Protein AF-A0A5E8HE79-F1 (afdb_monomer)

Secondary structure (DSSP, 8-state):
-EE-SS-EE-SSTTHHHHHHHHHHHTTPPP--GGG-HHHHHHHHHHHHHHHHHHHHHHS--HHHHHHHHHHHHHHHHHHHHHHHHHHHHHHH---TT-S---TT---PPPSSEEEEETTEEEEE---HHHHHHHHHHHHHHHHHHHHHHHHHHTT-

Solvent-accessible surface area (backbone atoms only — not comparable to full-atom values): 8810 Å² total; per-residue (Å²): 102,43,81,54,62,61,40,65,44,34,76,48,98,54,45,48,58,54,49,35,56,48,21,54,38,55,14,28,66,70,86,47,45,89,78,39,68,62,29,7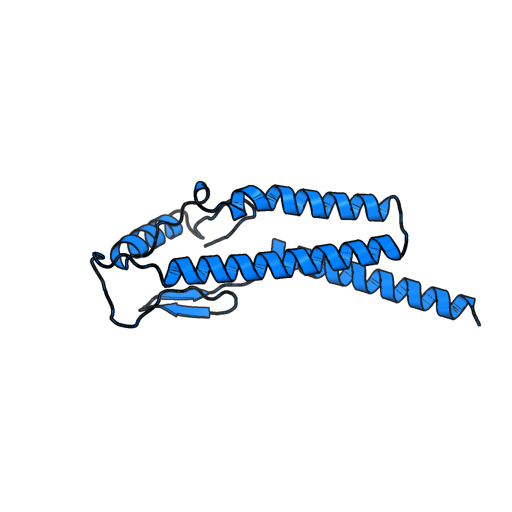2,45,38,56,57,54,50,50,51,53,53,50,52,51,53,52,28,68,79,49,81,42,74,68,39,48,51,48,50,48,54,48,55,51,51,53,49,53,50,51,53,50,49,49,46,52,50,33,46,50,49,18,64,58,51,47,89,85,28,85,45,80,61,90,97,68,65,63,50,65,41,84,66,46,72,42,75,50,96,94,42,77,43,72,28,76,81,52,70,70,52,51,51,54,54,49,52,50,53,52,45,53,47,52,55,51,52,54,58,50,53,60,58,60,78,74,109

Organism: NCBI:txid1249483

Sequence (156 aa):
MHIWINQITGATPYDLKNINLLNHYIGMKEIISESIPELLLMPYVLAYLIFGALVTELYPKVGMAILGIINLVIVGIVGLFDFWRWEYNYGHNLNPDAPIIIEGMAYQPPLLGCKVMLNITACSYPSYGGMILGLSLVVLIYILWDENRRKKSDVV

Structure (mmCIF, N/CA/C/O backbone):
data_AF-A0A5E8HE79-F1
#
_entry.id   AF-A0A5E8HE79-F1
#
loop_
_atom_site.group_PDB
_atom_site.id
_atom_site.type_symbol
_atom_site.label_atom_id
_atom_site.label_alt_id
_atom_site.label_comp_id
_atom_site.label_asym_id
_atom_site.label_entity_id
_atom_site.label_seq_id
_atom_site.pdbx_PDB_ins_code
_atom_site.Cartn_x
_atom_site.Cartn_y
_atom_site.Cartn_z
_atom_site.occupancy
_atom_site.B_iso_or_equiv
_atom_site.auth_seq_id
_atom_site.auth_comp_id
_atom_site.auth_asym_id
_atom_site.auth_atom_id
_atom_site.pdbx_PDB_model_num
ATOM 1 N N . MET A 1 1 ? 9.429 7.473 -7.825 1.00 90.00 1 MET A N 1
ATOM 2 C CA . MET A 1 1 ? 8.053 7.129 -8.241 1.00 90.00 1 MET A CA 1
ATOM 3 C C . MET A 1 1 ? 7.134 7.320 -7.050 1.00 90.00 1 MET A C 1
ATOM 5 O O . MET A 1 1 ? 7.549 7.030 -5.933 1.00 90.00 1 MET A O 1
ATOM 9 N N . HIS A 1 2 ? 5.927 7.819 -7.285 1.00 92.94 2 HIS A N 1
ATOM 10 C CA . HIS A 1 2 ? 4.892 8.002 -6.276 1.00 92.94 2 HIS A CA 1
ATOM 11 C C . HIS A 1 2 ? 3.654 7.210 -6.683 1.00 92.94 2 HIS A C 1
ATOM 13 O O . HIS A 1 2 ? 3.201 7.313 -7.822 1.00 92.94 2 HIS A O 1
ATOM 19 N N . ILE A 1 3 ? 3.127 6.427 -5.746 1.00 93.38 3 ILE A N 1
ATOM 20 C CA . ILE A 1 3 ? 1.853 5.725 -5.887 1.00 93.38 3 ILE A CA 1
ATOM 21 C C . ILE A 1 3 ? 0.831 6.533 -5.095 1.00 93.38 3 ILE A C 1
ATOM 23 O O . ILE A 1 3 ? 0.916 6.644 -3.870 1.00 93.38 3 ILE A O 1
ATOM 27 N N . TRP A 1 4 ? -0.084 7.160 -5.818 1.00 94.06 4 TRP A N 1
ATOM 28 C CA . TRP A 1 4 ? -1.215 7.890 -5.269 1.00 94.06 4 TRP A CA 1
ATOM 29 C C . TRP A 1 4 ? -2.406 6.948 -5.152 1.00 94.06 4 TRP A C 1
ATOM 31 O O . TRP A 1 4 ? -2.395 5.834 -5.665 1.00 94.06 4 TRP A O 1
ATOM 41 N N . ILE A 1 5 ? -3.470 7.420 -4.513 1.00 93.69 5 ILE A N 1
ATOM 42 C CA . ILE A 1 5 ? -4.679 6.617 -4.336 1.00 93.69 5 ILE A CA 1
ATOM 43 C C . ILE A 1 5 ? -5.337 6.195 -5.660 1.00 93.69 5 ILE A C 1
ATOM 45 O O . ILE A 1 5 ? -5.997 5.168 -5.697 1.00 93.69 5 ILE A O 1
ATOM 49 N N . ASN A 1 6 ? -5.161 6.972 -6.729 1.00 94.69 6 ASN A N 1
ATOM 50 C CA . ASN A 1 6 ? -5.831 6.779 -8.015 1.00 94.69 6 ASN A CA 1
ATOM 51 C C . ASN A 1 6 ? -4.889 6.760 -9.227 1.00 94.69 6 ASN A C 1
ATOM 53 O O . ASN A 1 6 ? -5.360 6.655 -10.354 1.00 94.69 6 ASN A O 1
ATOM 57 N N . GLN A 1 7 ? -3.582 6.926 -9.022 1.00 94.56 7 GLN A N 1
ATOM 58 C CA . GLN A 1 7 ? -2.621 7.045 -10.118 1.00 94.56 7 GLN A CA 1
ATOM 59 C C . GLN A 1 7 ? -1.191 6.754 -9.664 1.00 94.56 7 GLN A C 1
ATOM 61 O O . GLN A 1 7 ? -0.868 6.834 -8.480 1.00 94.56 7 GLN A O 1
ATOM 66 N N . ILE A 1 8 ? -0.303 6.502 -10.620 1.00 94.94 8 ILE A N 1
ATOM 67 C CA . ILE A 1 8 ? 1.141 6.383 -10.406 1.00 94.94 8 ILE A CA 1
ATOM 68 C C . ILE A 1 8 ? 1.845 7.485 -11.192 1.00 94.94 8 ILE A C 1
ATOM 70 O O . ILE A 1 8 ? 1.541 7.725 -12.358 1.00 94.94 8 ILE A O 1
ATOM 74 N N . THR A 1 9 ? 2.812 8.153 -10.563 1.00 94.75 9 THR A N 1
ATOM 75 C CA . THR A 1 9 ? 3.627 9.188 -11.211 1.00 94.75 9 THR A CA 1
ATOM 76 C C . THR A 1 9 ? 5.118 8.968 -10.976 1.00 94.75 9 THR A C 1
ATOM 78 O O . THR A 1 9 ? 5.545 8.345 -10.000 1.00 94.75 9 THR A O 1
ATOM 81 N N . GLY A 1 10 ? 5.951 9.532 -11.851 1.00 92.75 10 GLY A N 1
ATOM 82 C CA . GLY A 1 10 ? 7.387 9.664 -11.597 1.00 92.75 10 GLY A CA 1
ATOM 83 C C . GLY A 1 10 ? 7.678 10.569 -10.391 1.00 92.75 10 GLY A C 1
ATOM 84 O O . GLY A 1 10 ? 6.794 11.306 -9.952 1.00 92.75 10 GLY A O 1
ATOM 85 N N . ALA A 1 11 ? 8.896 10.504 -9.835 1.00 89.38 11 ALA A N 1
ATO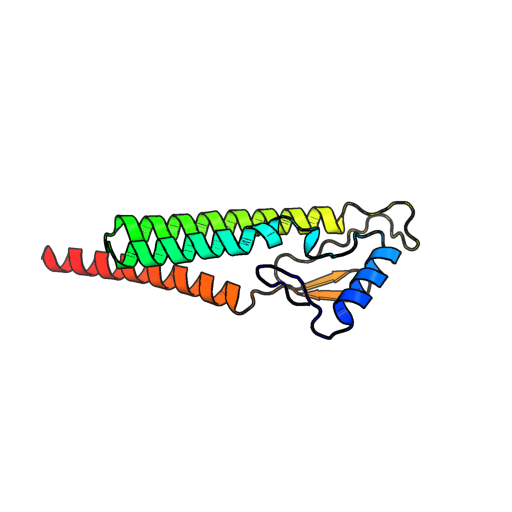M 86 C CA . ALA A 1 11 ? 9.345 11.558 -8.914 1.00 89.38 11 ALA A CA 1
ATOM 87 C C . ALA A 1 11 ? 9.732 12.815 -9.713 1.00 89.38 11 ALA A C 1
ATOM 89 O O . ALA A 1 11 ? 9.444 13.934 -9.301 1.00 89.38 11 ALA A O 1
ATOM 90 N N . THR A 1 12 ? 10.307 12.620 -10.900 1.00 92.56 12 THR A N 1
ATOM 91 C CA . THR A 1 12 ? 10.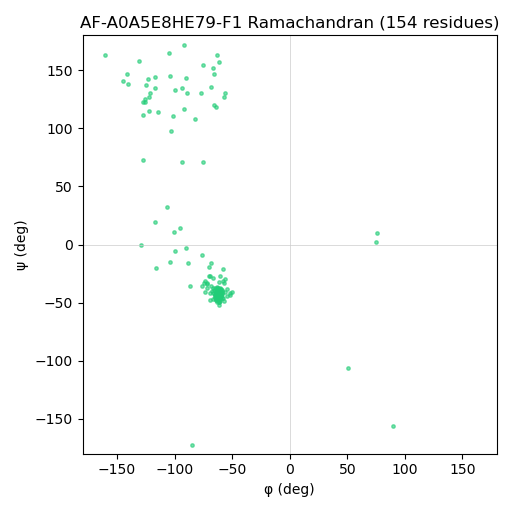443 13.631 -11.952 1.00 92.56 12 THR A CA 1
ATOM 92 C C . THR A 1 12 ? 9.446 13.373 -13.096 1.00 92.56 12 THR A C 1
ATOM 94 O O . THR A 1 12 ? 8.920 12.258 -13.209 1.00 92.56 12 THR A O 1
ATOM 97 N N . PRO A 1 13 ? 9.211 14.352 -13.996 1.00 90.06 13 PRO A N 1
ATOM 98 C CA . PRO A 1 13 ? 8.318 14.184 -15.149 1.00 90.06 13 PRO A CA 1
ATOM 99 C C . PRO A 1 13 ? 8.699 13.039 -16.098 1.00 90.06 13 PRO A C 1
ATOM 101 O O . PRO A 1 13 ? 7.854 12.560 -16.849 1.00 90.06 13 PRO A O 1
ATOM 104 N N . TYR A 1 14 ? 9.960 12.595 -16.078 1.00 92.75 14 TYR A N 1
ATOM 105 C CA . TYR A 1 14 ? 10.476 11.593 -17.011 1.00 92.75 14 TYR A CA 1
ATOM 106 C C . TYR A 1 14 ? 10.641 10.203 -16.391 1.00 92.75 14 TYR A C 1
ATOM 108 O O . TYR A 1 14 ? 10.765 9.234 -17.136 1.00 92.75 14 TYR A O 1
ATOM 116 N N . ASP A 1 15 ? 10.612 10.065 -15.061 1.00 92.62 15 ASP A N 1
ATOM 117 C CA . ASP A 1 15 ? 10.948 8.792 -14.407 1.00 92.62 15 ASP A CA 1
ATOM 118 C C . ASP A 1 15 ? 10.015 7.657 -14.820 1.00 92.62 15 ASP A C 1
ATOM 120 O O . ASP A 1 15 ? 10.488 6.579 -15.154 1.00 92.62 15 ASP A O 1
ATOM 124 N N . LEU A 1 16 ? 8.696 7.889 -14.817 1.00 93.75 16 LEU A N 1
ATOM 125 C CA . LEU A 1 16 ? 7.730 6.843 -15.165 1.00 93.75 16 LEU A CA 1
ATOM 126 C C . LEU A 1 16 ? 7.913 6.393 -16.619 1.00 93.75 16 LEU A C 1
ATOM 128 O O . LEU A 1 16 ? 7.911 5.201 -16.902 1.00 93.75 16 LEU A O 1
ATOM 132 N N . LYS A 1 17 ? 8.171 7.344 -17.524 1.00 94.56 17 LYS A N 1
ATOM 133 C CA . LYS A 1 17 ? 8.479 7.054 -18.926 1.00 94.56 17 LYS A CA 1
ATOM 134 C C . LYS A 1 17 ? 9.771 6.245 -19.063 1.00 94.56 17 LYS A C 1
ATOM 136 O O . LYS A 1 17 ? 9.808 5.292 -19.832 1.00 94.56 17 LYS A O 1
ATOM 141 N N . ASN A 1 18 ? 10.817 6.603 -18.321 1.00 94.00 18 ASN A N 1
ATOM 142 C CA . ASN A 1 18 ? 12.096 5.893 -18.343 1.00 94.00 18 ASN A CA 1
ATOM 143 C C . ASN A 1 18 ? 11.972 4.477 -17.760 1.00 94.00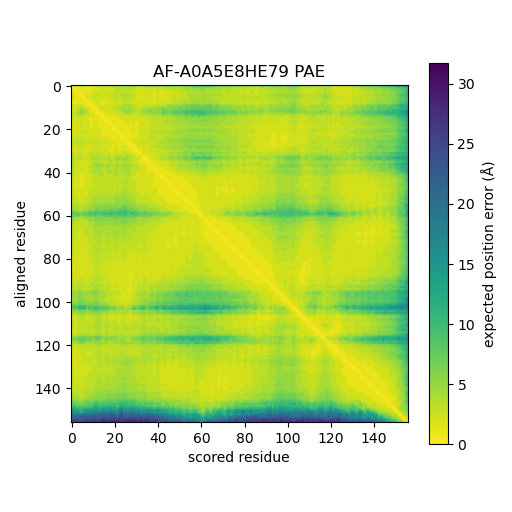 18 ASN A C 1
ATOM 145 O O . ASN A 1 18 ? 12.572 3.546 -18.291 1.00 94.00 18 ASN A O 1
ATOM 149 N N . ILE A 1 19 ? 11.166 4.301 -16.708 1.00 93.31 19 ILE A N 1
ATOM 150 C CA . ILE A 1 19 ? 10.846 2.987 -16.137 1.00 93.31 19 ILE A CA 1
ATOM 151 C C . ILE A 1 19 ? 10.073 2.147 -17.156 1.00 93.31 19 ILE A C 1
ATOM 153 O O . ILE A 1 19 ? 10.467 1.019 -17.416 1.00 93.31 19 ILE A O 1
ATOM 157 N N . ASN A 1 20 ? 9.041 2.694 -17.801 1.00 95.12 20 ASN A N 1
ATOM 158 C CA . ASN A 1 20 ? 8.285 1.978 -18.834 1.00 95.12 20 ASN A CA 1
ATOM 159 C C . ASN A 1 20 ? 9.151 1.612 -20.049 1.00 95.12 20 ASN A C 1
ATOM 161 O O . ASN A 1 20 ? 9.033 0.510 -20.584 1.00 95.12 20 ASN A O 1
ATOM 165 N N . LEU A 1 21 ? 10.072 2.495 -20.445 1.00 94.88 21 LEU A N 1
ATOM 166 C CA . LEU A 1 21 ? 11.059 2.195 -21.480 1.00 94.88 21 LEU A CA 1
ATOM 167 C C . LEU A 1 21 ? 11.952 1.021 -21.063 1.00 94.88 21 LEU A C 1
ATOM 169 O O . LEU A 1 21 ? 12.185 0.117 -21.859 1.00 94.88 21 LEU A O 1
ATOM 173 N N . LEU A 1 22 ? 12.423 1.008 -19.817 1.00 92.81 22 LEU A N 1
ATOM 174 C CA . LEU A 1 22 ? 13.191 -0.114 -19.293 1.00 92.81 22 LEU A CA 1
ATOM 175 C C . LEU A 1 22 ? 12.364 -1.403 -19.269 1.00 92.81 22 LEU A C 1
ATOM 177 O O . LEU A 1 22 ? 12.861 -2.431 -19.720 1.00 92.81 22 LEU A O 1
ATOM 181 N N . ASN A 1 23 ? 11.121 -1.350 -18.783 1.00 94.44 23 ASN A N 1
ATOM 182 C CA . ASN A 1 23 ? 10.221 -2.501 -18.699 1.00 94.44 23 ASN A CA 1
ATOM 183 C C . ASN A 1 23 ? 10.101 -3.214 -20.042 1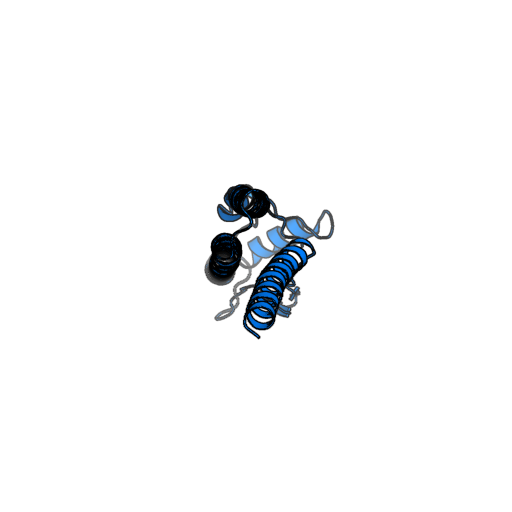.00 94.44 23 ASN A C 1
ATOM 185 O O . ASN A 1 23 ? 10.206 -4.436 -20.091 1.00 94.44 23 ASN A O 1
ATOM 189 N N . HIS A 1 24 ? 9.962 -2.443 -21.122 1.00 94.50 24 HIS A N 1
ATOM 190 C CA . HIS A 1 24 ? 9.919 -2.971 -22.478 1.00 94.50 24 HIS A CA 1
ATOM 191 C C . HIS A 1 24 ? 11.160 -3.815 -22.824 1.00 94.50 24 HIS A C 1
ATOM 193 O O . HIS A 1 24 ? 11.023 -4.883 -23.416 1.00 94.50 24 HIS A O 1
ATOM 199 N N . TYR A 1 25 ? 12.359 -3.388 -22.413 1.00 94.12 25 TYR A N 1
ATOM 200 C CA . TYR A 1 25 ? 13.597 -4.128 -22.682 1.00 94.12 25 TYR A CA 1
ATOM 201 C C . TYR A 1 25 ? 13.740 -5.409 -21.858 1.00 94.12 25 TYR A C 1
ATOM 203 O O . TYR A 1 25 ? 14.302 -6.375 -22.365 1.00 94.12 25 TYR A O 1
ATOM 211 N N . ILE A 1 26 ? 13.243 -5.430 -20.618 1.00 94.06 26 ILE A N 1
ATOM 212 C CA . ILE A 1 26 ? 13.355 -6.584 -19.702 1.00 94.06 26 ILE A CA 1
ATOM 213 C C . ILE A 1 26 ? 12.076 -7.432 -19.627 1.00 94.06 26 ILE A C 1
ATOM 215 O O . ILE A 1 26 ? 11.935 -8.284 -18.752 1.00 94.06 26 ILE A O 1
ATOM 219 N N . GLY A 1 27 ? 11.120 -7.178 -20.522 1.00 93.75 27 GLY A N 1
ATOM 220 C CA . GLY A 1 27 ? 9.893 -7.959 -20.658 1.00 93.75 27 GLY A CA 1
ATOM 221 C C . GLY A 1 27 ? 8.831 -7.708 -19.591 1.00 93.75 27 GLY A C 1
ATOM 222 O O . GLY A 1 27 ? 7.849 -8.445 -19.552 1.00 93.75 27 GLY A O 1
ATOM 223 N N . MET A 1 28 ? 8.983 -6.691 -18.741 1.00 94.56 28 MET A N 1
ATOM 224 C CA . MET A 1 28 ? 7.934 -6.298 -17.797 1.00 94.56 28 MET A CA 1
ATOM 225 C C . MET A 1 28 ? 6.802 -5.554 -18.510 1.00 94.56 28 MET A C 1
ATOM 227 O O . MET A 1 28 ? 6.992 -4.912 -19.545 1.00 94.56 28 MET A O 1
ATOM 231 N N . LYS A 1 29 ? 5.605 -5.605 -17.920 1.00 93.12 29 LYS A N 1
ATOM 232 C CA . LYS A 1 29 ? 4.455 -4.840 -18.415 1.00 93.12 29 LYS A CA 1
ATOM 233 C C . LYS A 1 29 ? 4.684 -3.340 -18.248 1.00 93.12 29 LYS A C 1
ATOM 235 O O . LYS A 1 29 ? 5.383 -2.890 -17.343 1.00 93.12 29 LYS A O 1
ATOM 240 N N . GLU A 1 30 ? 4.056 -2.555 -19.113 1.00 94.56 30 GLU A N 1
ATOM 241 C CA . GLU A 1 30 ? 4.030 -1.108 -18.941 1.00 94.56 30 GLU A CA 1
ATOM 242 C C . GLU A 1 30 ? 3.190 -0.730 -17.710 1.00 94.56 30 GLU A C 1
ATOM 244 O O . GLU A 1 30 ? 2.101 -1.272 -17.504 1.00 94.56 30 GLU A O 1
ATOM 249 N N . ILE A 1 31 ? 3.689 0.198 -16.889 1.00 93.56 31 ILE A N 1
ATOM 250 C CA . ILE A 1 31 ? 2.930 0.766 -15.775 1.00 93.56 31 ILE A CA 1
ATOM 251 C C . ILE A 1 31 ? 2.036 1.870 -16.337 1.00 93.56 31 ILE A C 1
ATOM 253 O O . ILE A 1 31 ? 2.510 2.947 -16.706 1.00 93.56 31 ILE A O 1
ATOM 257 N N . ILE A 1 32 ? 0.737 1.588 -16.379 1.00 92.94 32 ILE A N 1
ATOM 258 C CA . ILE A 1 32 ? -0.318 2.500 -16.826 1.00 92.94 32 ILE A CA 1
ATOM 259 C C . ILE A 1 32 ? -1.356 2.540 -15.704 1.00 92.94 32 ILE A C 1
ATOM 261 O O . ILE A 1 32 ? -1.861 1.496 -15.305 1.00 92.94 32 ILE A O 1
ATOM 265 N N . SER A 1 33 ? -1.656 3.720 -15.163 1.00 91.62 33 SER A N 1
ATOM 266 C CA . SER A 1 33 ? -2.517 3.840 -13.973 1.00 91.62 33 SER A CA 1
ATOM 267 C C . SER A 1 33 ? -3.912 3.260 -14.215 1.00 91.62 33 SER A C 1
ATOM 269 O O . SER A 1 33 ? -4.475 2.592 -13.354 1.00 91.62 33 SER A O 1
ATOM 271 N N . GLU A 1 34 ? -4.442 3.467 -15.418 1.00 89.44 34 GLU A N 1
ATOM 272 C CA . GLU A 1 34 ? -5.772 3.038 -15.845 1.00 89.44 34 GLU A CA 1
ATOM 273 C C . GLU A 1 34 ? -5.883 1.515 -16.008 1.00 89.44 34 GLU A C 1
ATOM 275 O O . GLU A 1 34 ? -6.990 0.979 -16.022 1.00 89.44 34 GLU A O 1
ATOM 280 N N . SER A 1 35 ? -4.753 0.809 -16.138 1.00 88.12 35 SER A N 1
ATOM 281 C CA . SER A 1 35 ? -4.725 -0.650 -16.284 1.00 88.12 35 SER A CA 1
ATOM 282 C C . SER A 1 35 ? -4.630 -1.392 -14.950 1.00 88.12 35 SER A C 1
ATOM 284 O O . SER A 1 35 ? -4.672 -2.622 -14.952 1.00 88.12 35 SER A O 1
ATOM 286 N N . ILE A 1 36 ? -4.520 -0.666 -13.830 1.00 92.19 36 ILE A N 1
ATOM 287 C CA . ILE A 1 36 ? -4.429 -1.205 -12.469 1.00 92.19 36 ILE A CA 1
ATOM 288 C C . ILE A 1 36 ? -5.801 -1.019 -11.800 1.00 92.19 36 ILE A C 1
ATOM 290 O O . ILE A 1 36 ? -6.106 0.082 -11.327 1.00 92.19 36 ILE A O 1
ATOM 294 N N . PRO A 1 37 ? -6.662 -2.057 -11.770 1.00 90.00 37 PRO A N 1
ATOM 295 C CA . PRO A 1 37 ? -8.028 -1.944 -11.259 1.00 90.00 37 PRO A CA 1
ATOM 296 C C . PRO A 1 37 ? -8.088 -1.431 -9.821 1.00 90.00 37 PRO A C 1
ATOM 298 O O . PRO A 1 37 ? -9.039 -0.753 -9.429 1.00 90.00 37 PRO A O 1
ATOM 301 N N . GLU A 1 38 ? -7.062 -1.723 -9.032 1.00 90.00 38 GLU A N 1
ATOM 302 C CA . GLU A 1 38 ? -7.010 -1.363 -7.625 1.00 90.00 38 GLU A CA 1
ATOM 303 C C . GLU A 1 38 ? -6.893 0.148 -7.432 1.00 90.00 38 GLU A C 1
ATOM 305 O O . GLU A 1 38 ? -7.565 0.694 -6.561 1.00 90.00 38 GLU A O 1
ATOM 310 N N . LEU A 1 39 ? -6.178 0.861 -8.308 1.00 92.19 39 LEU A N 1
ATOM 311 C CA . LEU A 1 39 ? -6.137 2.329 -8.284 1.00 92.19 39 LEU A CA 1
ATOM 312 C C . LEU A 1 39 ? -7.495 2.956 -8.625 1.00 92.19 39 LEU A C 1
ATOM 314 O O . LEU A 1 39 ? -7.824 4.029 -8.126 1.00 92.19 39 LEU A O 1
ATOM 318 N N . LEU A 1 40 ? -8.319 2.284 -9.430 1.00 91.88 40 LEU A N 1
ATOM 319 C CA . LEU A 1 40 ? -9.674 2.753 -9.731 1.00 91.88 40 LEU A CA 1
ATOM 320 C C . LEU A 1 40 ? -10.621 2.557 -8.537 1.00 91.88 40 LEU A C 1
ATOM 322 O O . LEU A 1 40 ? -11.542 3.351 -8.342 1.00 91.88 40 LEU A O 1
ATOM 326 N N . LEU A 1 41 ? -10.395 1.518 -7.727 1.00 93.25 41 LEU A N 1
ATOM 327 C CA . LEU A 1 41 ? -11.238 1.162 -6.584 1.00 93.25 41 LEU A CA 1
ATOM 328 C C . LEU A 1 41 ? -10.845 1.894 -5.288 1.00 93.25 41 LEU A C 1
ATOM 330 O O . LEU A 1 41 ? -11.712 2.254 -4.487 1.00 93.25 41 LEU A O 1
ATOM 334 N N . MET A 1 42 ? -9.552 2.131 -5.075 1.00 93.75 42 MET A N 1
ATOM 335 C CA . MET A 1 42 ? -8.990 2.676 -3.834 1.00 93.75 42 MET A CA 1
ATOM 336 C C . MET A 1 42 ? -9.613 4.008 -3.365 1.00 93.75 42 MET A C 1
ATOM 338 O O . MET A 1 42 ? -9.849 4.138 -2.160 1.00 93.75 42 MET A O 1
ATOM 342 N N . PRO A 1 43 ? -9.974 4.973 -4.238 1.00 95.81 43 PRO A N 1
ATOM 343 C CA . PRO A 1 43 ? -10.682 6.185 -3.817 1.00 95.81 43 PRO A CA 1
ATOM 344 C C . PRO A 1 43 ? -12.016 5.897 -3.123 1.00 95.81 43 PRO A C 1
ATOM 346 O O . PRO A 1 43 ? -12.345 6.538 -2.124 1.00 95.81 43 PRO A O 1
ATOM 349 N N . TYR A 1 44 ? -12.762 4.902 -3.606 1.00 96.94 44 TYR A N 1
ATOM 350 C CA . TYR A 1 44 ? -14.036 4.493 -3.014 1.00 96.94 44 TYR A CA 1
ATOM 351 C C . TYR A 1 44 ? -13.834 3.774 -1.679 1.00 96.94 44 TYR A C 1
ATOM 353 O O . TYR A 1 44 ? -14.600 3.993 -0.742 1.00 96.94 44 TYR A O 1
ATOM 361 N N . VAL A 1 45 ? -12.777 2.966 -1.561 1.00 96.31 45 VAL A N 1
ATOM 362 C CA . VAL A 1 45 ? -12.402 2.310 -0.298 1.00 96.31 45 VAL A CA 1
ATOM 363 C C . VAL A 1 45 ? -12.029 3.348 0.760 1.00 96.31 45 VAL A C 1
ATOM 365 O O . VAL A 1 45 ? -12.505 3.269 1.893 1.00 96.31 45 VAL A O 1
ATOM 368 N N . LEU A 1 46 ? -11.236 4.364 0.404 1.00 96.38 46 LEU A N 1
ATOM 369 C CA . LEU A 1 46 ? -10.919 5.446 1.336 1.00 96.38 46 LEU A CA 1
ATOM 370 C C . LEU A 1 46 ? -12.169 6.253 1.707 1.00 96.38 46 LEU A C 1
ATOM 372 O O . LEU A 1 46 ? -12.359 6.557 2.883 1.00 96.38 46 LEU A O 1
ATOM 376 N N . ALA A 1 47 ? -13.041 6.564 0.744 1.00 97.56 47 ALA A N 1
ATOM 377 C CA . ALA A 1 47 ? -14.304 7.246 1.022 1.00 97.56 47 ALA A CA 1
ATOM 378 C C . ALA A 1 47 ? -15.187 6.444 1.995 1.00 97.56 47 ALA A C 1
ATOM 380 O O . ALA A 1 47 ? -15.757 7.023 2.919 1.00 97.56 47 ALA A O 1
ATOM 381 N N . TYR A 1 48 ? -15.242 5.117 1.845 1.00 97.75 48 TYR A N 1
ATOM 382 C CA . TYR A 1 48 ? -15.921 4.217 2.780 1.00 97.75 48 TYR A CA 1
ATOM 383 C C . TYR A 1 48 ? -15.324 4.286 4.194 1.00 97.75 48 TYR A C 1
ATOM 385 O O . TYR A 1 48 ? -16.072 4.403 5.166 1.00 97.75 48 TYR A O 1
ATOM 393 N N . LEU A 1 49 ? -13.993 4.273 4.324 1.00 97.00 49 LEU A N 1
ATOM 394 C CA . LEU A 1 49 ? -13.322 4.393 5.624 1.00 97.00 49 LEU A CA 1
ATOM 395 C C . LEU A 1 49 ? -13.587 5.751 6.290 1.00 97.00 49 LEU A C 1
ATOM 397 O O . LEU A 1 49 ? -13.891 5.800 7.482 1.00 97.00 49 LEU A O 1
ATOM 401 N N . ILE A 1 50 ? -13.525 6.844 5.522 1.00 97.06 50 ILE A N 1
ATOM 402 C CA . ILE A 1 50 ? -13.840 8.197 6.009 1.00 97.06 50 ILE A CA 1
ATOM 403 C C . ILE A 1 50 ? -15.298 8.265 6.467 1.00 97.06 50 ILE A C 1
ATOM 405 O O . ILE A 1 50 ? -15.582 8.758 7.557 1.00 97.06 50 ILE A O 1
ATOM 409 N N . PHE A 1 51 ? -16.226 7.732 5.672 1.00 97.69 51 PHE A N 1
ATOM 410 C CA . PHE A 1 51 ? -17.637 7.671 6.038 1.00 97.69 51 PHE A CA 1
ATOM 411 C C . PHE A 1 51 ? -17.851 6.875 7.334 1.00 97.69 51 PHE A C 1
ATOM 413 O O . PHE A 1 51 ? -18.552 7.340 8.232 1.00 97.69 51 PHE A O 1
ATOM 420 N N . GLY A 1 52 ? -17.197 5.720 7.480 1.00 96.06 52 GLY A N 1
ATOM 421 C CA . GLY A 1 52 ? -17.241 4.926 8.710 1.00 96.06 52 GLY A CA 1
ATOM 422 C C . GLY A 1 52 ? -16.708 5.677 9.936 1.00 96.06 52 GLY A C 1
ATOM 423 O O . GLY A 1 52 ? -17.285 5.569 11.022 1.00 96.06 52 GLY A O 1
ATOM 424 N N . ALA A 1 53 ? -15.657 6.484 9.767 1.00 94.81 53 ALA A N 1
ATOM 425 C CA . ALA A 1 53 ? -15.130 7.338 10.831 1.00 94.81 53 ALA A CA 1
ATOM 426 C C . ALA A 1 53 ? -16.143 8.419 11.253 1.00 94.81 53 ALA A C 1
ATOM 428 O O . ALA A 1 53 ? -16.415 8.558 12.445 1.00 94.81 53 ALA A O 1
ATOM 429 N N . LEU A 1 54 ? -16.777 9.105 10.295 1.00 96.50 54 LEU A N 1
ATOM 430 C CA . LEU A 1 54 ? -17.822 10.102 10.576 1.00 96.50 54 LEU A CA 1
ATOM 431 C C . LEU A 1 54 ? -19.036 9.483 11.286 1.00 96.50 54 LEU A C 1
ATOM 433 O O . LEU A 1 54 ? -19.562 10.042 12.246 1.00 96.50 54 LEU A O 1
ATOM 437 N N . VAL A 1 55 ? -19.469 8.294 10.859 1.00 95.81 55 VAL A N 1
ATOM 438 C CA . VAL A 1 55 ? -20.562 7.563 11.520 1.00 95.81 55 VAL A CA 1
ATOM 439 C C . VAL A 1 55 ? -20.185 7.178 12.955 1.00 95.81 55 VAL A C 1
ATOM 441 O O . VAL A 1 55 ? -21.029 7.234 13.848 1.00 95.81 55 VAL A O 1
ATOM 444 N N . THR A 1 56 ? -18.923 6.822 13.198 1.00 93.75 56 THR A N 1
ATOM 445 C CA . THR A 1 56 ? -18.423 6.511 14.547 1.00 93.75 56 THR A CA 1
ATOM 446 C C . THR A 1 56 ? -18.454 7.738 15.458 1.00 93.75 56 THR A C 1
ATOM 448 O O . THR A 1 56 ? -18.805 7.609 16.629 1.00 93.75 56 THR A O 1
ATOM 451 N N . GLU A 1 57 ? -18.151 8.922 14.927 1.00 92.06 57 GLU A N 1
ATOM 452 C CA . GLU A 1 57 ? -18.234 10.185 15.668 1.00 92.06 57 GLU A CA 1
ATOM 453 C C . GLU A 1 57 ? -19.681 10.557 16.030 1.00 92.06 57 GLU A C 1
ATOM 455 O O . GLU A 1 57 ? -19.953 10.944 17.166 1.00 92.06 57 GLU A O 1
ATOM 460 N N . LEU A 1 58 ? -20.630 10.369 15.106 1.00 95.06 58 LEU A N 1
ATOM 461 C CA . LEU A 1 58 ? -22.055 10.628 15.357 1.00 95.06 58 LEU A CA 1
ATOM 462 C C . LEU A 1 58 ? -22.692 9.618 16.327 1.00 95.06 58 LEU A C 1
ATOM 464 O O . LEU A 1 58 ? -23.654 9.945 17.024 1.00 95.06 58 LEU A O 1
ATOM 468 N N . TYR A 1 59 ? -22.162 8.394 16.386 1.00 93.69 59 TYR A N 1
ATOM 469 C CA . TYR A 1 59 ? -22.642 7.322 17.259 1.00 93.69 59 TYR A CA 1
ATOM 470 C C . TYR A 1 59 ? -21.487 6.731 18.086 1.00 93.69 59 TYR A C 1
ATOM 472 O O . TYR A 1 59 ? -21.087 5.588 17.837 1.00 93.69 59 TYR A O 1
ATOM 480 N N . PRO A 1 60 ? -20.972 7.459 19.098 1.00 88.56 60 PRO A N 1
ATOM 481 C CA . PRO A 1 60 ? -19.735 7.123 19.807 1.00 88.56 60 PRO A CA 1
ATOM 482 C C . PRO A 1 60 ? -19.931 5.956 20.785 1.00 88.56 60 PRO A C 1
ATOM 484 O O . PRO A 1 60 ? -19.949 6.105 22.005 1.00 88.56 60 PRO A O 1
ATOM 487 N N . LYS A 1 61 ? -20.108 4.752 20.240 1.00 92.25 61 LYS A N 1
ATOM 488 C CA . LYS A 1 61 ? -20.191 3.494 20.986 1.00 92.25 61 LYS A CA 1
ATOM 489 C C . LYS A 1 61 ? -18.879 2.735 20.846 1.00 92.25 61 LYS A C 1
ATOM 491 O O . LYS A 1 61 ? -18.307 2.671 19.762 1.00 92.25 61 LYS A O 1
ATOM 496 N N . VAL A 1 62 ? -18.477 2.034 21.906 1.00 92.25 62 VAL A N 1
ATOM 497 C CA . VAL A 1 62 ? -17.290 1.152 21.909 1.00 92.25 62 VAL A CA 1
ATOM 498 C C . VAL A 1 62 ? -17.293 0.176 20.730 1.00 92.25 62 VAL A C 1
ATOM 500 O O . VAL A 1 62 ? -16.271 -0.017 20.080 1.00 92.25 62 VAL A O 1
ATOM 503 N N . GLY A 1 63 ? -18.461 -0.389 20.402 1.00 94.31 63 GLY A N 1
ATOM 504 C CA . GLY A 1 63 ? -18.612 -1.284 19.253 1.00 94.31 63 GLY A CA 1
ATOM 505 C C . GLY A 1 63 ? -18.286 -0.629 17.905 1.00 94.31 63 GLY A C 1
ATOM 506 O O . GLY A 1 63 ? -17.752 -1.305 17.034 1.00 94.31 63 GLY A O 1
ATOM 507 N N . MET A 1 64 ? -18.540 0.674 17.740 1.00 95.06 64 MET A N 1
ATOM 508 C CA . MET A 1 64 ? -18.239 1.409 16.503 1.00 95.06 64 MET A CA 1
ATOM 509 C C . MET A 1 64 ? -16.736 1.654 16.358 1.00 95.06 64 MET A C 1
ATOM 511 O O . MET A 1 64 ? -16.181 1.424 15.289 1.00 95.06 64 MET A O 1
ATOM 515 N N . ALA A 1 65 ? -16.048 2.003 17.451 1.00 94.50 65 ALA A N 1
ATOM 516 C CA . ALA A 1 65 ? -14.589 2.116 17.454 1.00 94.50 65 ALA A CA 1
ATOM 517 C C . ALA A 1 65 ? -13.906 0.765 17.155 1.00 94.50 65 ALA A C 1
ATOM 519 O O . ALA A 1 65 ? -12.987 0.710 16.340 1.00 94.50 65 ALA A O 1
ATOM 520 N N . ILE A 1 66 ? -14.396 -0.338 17.740 1.00 96.56 66 ILE A N 1
ATOM 521 C CA . ILE A 1 66 ? -13.918 -1.698 17.422 1.00 96.56 66 ILE A CA 1
ATOM 522 C C . ILE A 1 66 ? -14.157 -2.024 15.942 1.00 96.56 66 ILE A C 1
ATOM 524 O O . ILE A 1 66 ? -13.256 -2.525 15.270 1.00 96.56 66 ILE A O 1
ATOM 528 N N . LEU A 1 67 ? -15.345 -1.718 15.417 1.00 96.62 67 LEU A N 1
ATOM 529 C CA . LEU A 1 67 ? -15.673 -1.931 14.010 1.00 96.62 67 LEU A CA 1
ATOM 530 C C . LEU A 1 67 ? -14.764 -1.111 13.080 1.00 96.62 67 LEU A C 1
ATOM 532 O O . LEU A 1 67 ? -14.326 -1.635 12.057 1.00 96.62 67 LEU A O 1
ATOM 536 N N . GLY A 1 68 ? -14.427 0.129 13.440 1.00 96.50 68 GLY A N 1
ATOM 537 C CA . GLY A 1 68 ? -13.464 0.957 12.710 1.00 96.50 68 GLY A CA 1
ATOM 538 C C . GLY A 1 68 ? -12.063 0.339 12.668 1.00 96.50 68 GLY A C 1
ATOM 539 O O . GLY A 1 68 ? -11.461 0.258 11.598 1.00 96.50 68 GLY A O 1
ATOM 540 N N . ILE A 1 69 ? -11.575 -0.177 13.802 1.00 97.62 69 ILE A N 1
ATOM 541 C CA . ILE A 1 69 ? -10.286 -0.888 13.880 1.00 97.62 69 ILE A CA 1
ATOM 542 C C . ILE A 1 69 ? -10.295 -2.130 12.991 1.00 97.62 69 ILE A C 1
ATOM 544 O O . ILE A 1 69 ? -9.377 -2.317 12.195 1.00 97.62 69 ILE A O 1
ATOM 548 N N . ILE A 1 70 ? -11.331 -2.968 13.104 1.00 97.88 70 ILE A N 1
ATOM 549 C CA . ILE A 1 70 ? -11.455 -4.194 12.307 1.00 97.88 70 ILE A CA 1
ATOM 550 C C . ILE A 1 70 ? -11.459 -3.855 10.813 1.00 97.88 70 ILE A C 1
ATOM 552 O O . ILE A 1 70 ? -10.721 -4.479 10.054 1.00 97.88 70 ILE A O 1
ATOM 556 N N . ASN A 1 71 ? -12.226 -2.843 10.394 1.00 97.12 71 ASN A N 1
ATOM 557 C CA . ASN A 1 71 ? -12.255 -2.408 8.998 1.00 97.12 71 ASN A CA 1
ATOM 558 C C . ASN A 1 71 ? -10.884 -1.931 8.512 1.00 97.12 71 ASN A C 1
ATOM 560 O O . ASN A 1 71 ? -10.425 -2.395 7.472 1.00 97.12 71 ASN A O 1
ATOM 564 N N . LEU A 1 72 ? -10.206 -1.057 9.265 1.00 97.19 72 LEU A N 1
ATOM 565 C CA . LEU A 1 72 ? -8.874 -0.568 8.894 1.00 97.19 72 LEU A CA 1
ATOM 566 C C . LEU A 1 72 ? -7.854 -1.705 8.776 1.00 97.19 72 LEU A C 1
ATOM 568 O O . LEU A 1 72 ? -7.080 -1.732 7.822 1.00 97.19 72 LEU A O 1
ATOM 572 N N . VAL A 1 73 ? -7.864 -2.655 9.714 1.00 97.94 73 VAL A N 1
ATOM 573 C CA . VAL A 1 73 ? -6.949 -3.805 9.698 1.00 97.94 73 VAL A CA 1
ATOM 574 C C . VAL A 1 73 ? -7.246 -4.727 8.517 1.00 97.94 73 VAL A C 1
ATOM 576 O O . VAL A 1 73 ? -6.320 -5.099 7.801 1.00 97.94 73 VAL A O 1
ATOM 579 N N . ILE A 1 74 ? -8.515 -5.073 8.274 1.00 97.94 74 ILE A N 1
ATOM 580 C CA . ILE A 1 74 ? -8.897 -5.944 7.153 1.00 97.94 74 ILE A CA 1
ATOM 581 C C . ILE A 1 74 ? -8.544 -5.283 5.821 1.00 97.94 74 ILE A C 1
ATOM 583 O O . ILE A 1 74 ? -7.883 -5.907 4.996 1.00 97.94 74 ILE A O 1
ATOM 587 N N . VAL A 1 75 ? -8.931 -4.021 5.623 1.00 96.44 75 VAL A N 1
ATOM 588 C CA . VAL A 1 75 ? -8.623 -3.273 4.396 1.00 96.44 75 VAL A CA 1
ATOM 589 C C . VAL A 1 75 ? -7.112 -3.150 4.205 1.00 96.44 75 VAL A C 1
ATOM 591 O O . VAL A 1 75 ? -6.624 -3.356 3.098 1.00 96.44 75 VAL A O 1
ATOM 594 N N . GLY A 1 76 ? -6.358 -2.884 5.275 1.00 95.75 76 GLY A N 1
ATOM 595 C CA . GLY A 1 76 ? -4.898 -2.827 5.231 1.00 95.75 76 GLY A CA 1
ATOM 596 C C . GLY A 1 76 ? -4.260 -4.158 4.828 1.00 95.75 76 GLY A C 1
ATOM 597 O O . GLY A 1 76 ? -3.406 -4.180 3.946 1.00 95.75 76 GLY A O 1
ATOM 598 N N . ILE A 1 77 ? -4.692 -5.276 5.421 1.00 97.38 77 ILE A N 1
ATOM 599 C CA . ILE A 1 77 ? -4.186 -6.615 5.080 1.00 97.38 77 ILE A CA 1
ATOM 600 C C . ILE A 1 77 ? -4.528 -6.971 3.633 1.00 97.38 77 ILE A C 1
ATOM 602 O O . ILE A 1 77 ? -3.650 -7.417 2.896 1.00 97.38 77 ILE A O 1
ATOM 606 N N . VAL A 1 78 ? -5.779 -6.759 3.217 1.00 96.44 78 VAL A N 1
ATOM 607 C CA . VAL A 1 78 ? -6.228 -7.046 1.848 1.00 96.44 78 VAL A CA 1
ATOM 608 C C . VAL A 1 78 ? -5.459 -6.193 0.843 1.00 96.44 78 VAL A C 1
ATOM 610 O O . VAL A 1 78 ? -4.964 -6.733 -0.141 1.00 96.44 78 VAL A O 1
ATOM 613 N N . GLY A 1 79 ? -5.286 -4.897 1.113 1.00 94.81 79 GLY A N 1
ATOM 614 C CA . GLY A 1 79 ? -4.526 -3.995 0.248 1.00 94.81 79 GLY A CA 1
ATOM 615 C C . GLY A 1 79 ? -3.046 -4.369 0.143 1.00 94.81 79 GLY A C 1
ATOM 616 O O . GLY A 1 79 ? -2.494 -4.363 -0.951 1.00 94.81 79 GLY A O 1
ATOM 617 N N . LEU A 1 80 ? -2.400 -4.748 1.251 1.00 95.69 80 LEU A N 1
ATOM 618 C CA . LEU A 1 80 ? -1.003 -5.204 1.235 1.00 95.69 80 LEU A CA 1
ATOM 619 C C . LEU A 1 80 ? -0.835 -6.537 0.503 1.00 95.69 80 LEU A C 1
ATOM 621 O O . LEU A 1 80 ? 0.138 -6.718 -0.226 1.00 95.69 80 LEU A O 1
ATOM 625 N N . PHE A 1 81 ? -1.769 -7.469 0.696 1.00 96.81 81 PHE A N 1
ATOM 626 C CA . PHE A 1 81 ? -1.759 -8.749 -0.003 1.00 96.81 81 PHE A CA 1
ATOM 627 C C . PHE A 1 81 ? -1.954 -8.567 -1.507 1.00 96.81 81 PHE A C 1
ATOM 629 O O . PHE A 1 81 ? -1.229 -9.165 -2.303 1.00 96.81 81 PHE A O 1
ATOM 636 N N . ASP A 1 82 ? -2.915 -7.731 -1.893 1.00 95.19 82 ASP A N 1
ATOM 637 C CA . ASP A 1 82 ? -3.155 -7.427 -3.292 1.00 95.19 82 ASP A CA 1
ATOM 638 C C . ASP A 1 82 ? -1.946 -6.728 -3.930 1.00 95.19 82 ASP A C 1
ATOM 640 O O . ASP A 1 82 ? -1.462 -7.173 -4.970 1.00 95.19 82 ASP A O 1
ATOM 644 N N . PHE A 1 83 ? -1.361 -5.740 -3.246 1.00 94.81 83 PHE A N 1
ATOM 645 C CA . PHE A 1 83 ? -0.162 -5.063 -3.731 1.00 94.81 83 PHE A CA 1
ATOM 646 C C . PHE A 1 83 ? 1.014 -6.036 -3.908 1.00 94.81 83 PHE A C 1
ATOM 648 O O . PHE A 1 83 ? 1.646 -6.050 -4.964 1.00 94.81 83 PHE A O 1
ATOM 655 N N . TRP A 1 84 ? 1.248 -6.935 -2.945 1.00 96.38 84 TRP A N 1
ATO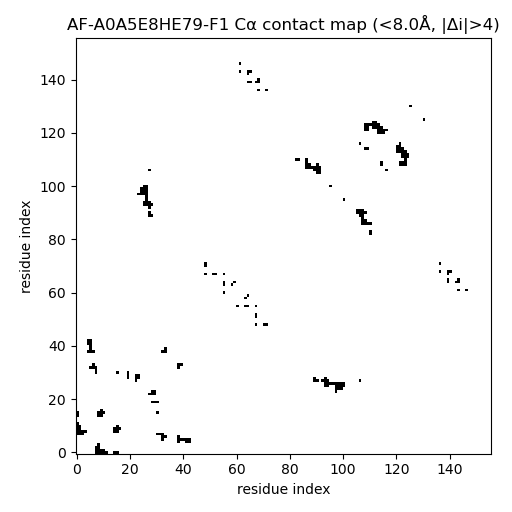M 656 C CA . TRP A 1 84 ? 2.251 -7.998 -3.082 1.00 96.38 84 TRP A CA 1
ATOM 657 C C . TRP A 1 84 ? 1.973 -8.908 -4.288 1.00 96.38 84 TRP A C 1
ATOM 659 O O . TRP A 1 84 ? 2.892 -9.261 -5.033 1.00 96.38 84 TRP A O 1
ATOM 669 N N . ARG A 1 85 ? 0.707 -9.284 -4.508 1.00 96.00 85 ARG A N 1
ATOM 670 C CA . ARG A 1 85 ? 0.292 -10.107 -5.651 1.00 96.00 85 ARG A CA 1
ATOM 671 C C . ARG A 1 85 ? 0.522 -9.375 -6.973 1.00 96.00 85 ARG A C 1
ATOM 673 O O . ARG A 1 85 ? 0.974 -9.999 -7.939 1.00 96.00 85 ARG A O 1
ATOM 680 N N . TRP A 1 86 ? 0.213 -8.082 -7.035 1.00 94.94 86 TRP A N 1
ATOM 681 C CA . TRP A 1 86 ? 0.474 -7.242 -8.199 1.00 94.94 86 TRP A CA 1
ATOM 682 C C . TRP A 1 86 ? 1.976 -7.182 -8.499 1.00 94.94 86 TRP A C 1
ATOM 684 O O . TRP A 1 86 ? 2.375 -7.500 -9.619 1.00 94.94 86 TRP A O 1
ATOM 694 N N . GLU A 1 87 ? 2.814 -6.900 -7.495 1.00 94.62 87 GLU A N 1
ATOM 695 C CA . GLU A 1 87 ? 4.279 -6.872 -7.629 1.00 94.62 87 GLU A CA 1
ATOM 696 C C . GLU A 1 87 ? 4.847 -8.217 -8.094 1.00 94.62 87 GLU A C 1
ATOM 698 O O . GLU A 1 87 ? 5.735 -8.263 -8.950 1.00 94.62 87 GLU A O 1
ATOM 703 N N . TYR A 1 88 ? 4.332 -9.320 -7.544 1.00 95.75 88 TYR A N 1
ATOM 704 C CA . TYR A 1 88 ? 4.748 -10.663 -7.926 1.00 95.75 88 TYR A CA 1
ATOM 705 C C . TYR A 1 88 ? 4.459 -10.921 -9.405 1.00 95.75 88 TYR A C 1
ATOM 707 O O . TYR A 1 88 ? 5.368 -11.279 -10.155 1.00 95.75 88 TYR A O 1
ATOM 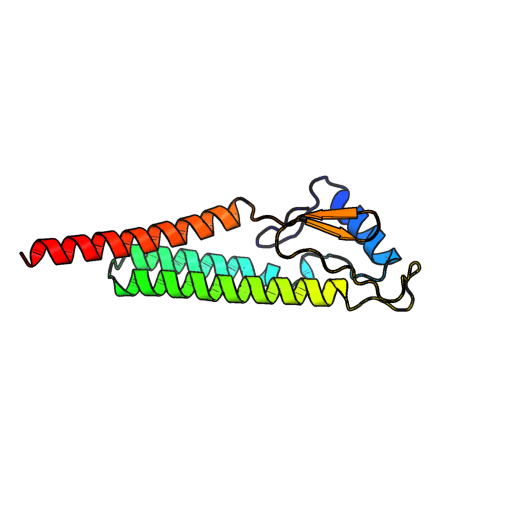715 N N . ASN A 1 89 ? 3.222 -10.678 -9.845 1.00 94.75 89 ASN A N 1
ATOM 716 C CA . ASN A 1 89 ? 2.833 -10.851 -11.244 1.00 94.75 89 ASN A CA 1
ATOM 717 C C . ASN A 1 89 ? 3.625 -9.925 -12.171 1.00 94.75 89 ASN A C 1
ATOM 719 O O . ASN A 1 89 ? 4.058 -10.354 -13.237 1.00 94.75 89 ASN A O 1
ATOM 723 N N . TYR A 1 90 ? 3.831 -8.677 -11.759 1.00 93.62 90 TYR A N 1
ATOM 724 C CA . TYR A 1 90 ? 4.588 -7.682 -12.506 1.00 93.62 90 TYR A CA 1
ATOM 725 C C . TYR A 1 90 ? 6.055 -8.095 -12.709 1.00 93.62 90 TYR A C 1
ATOM 727 O O . TYR A 1 90 ? 6.594 -7.932 -13.801 1.00 93.62 90 TYR A O 1
ATOM 735 N N . GLY A 1 91 ? 6.679 -8.686 -11.686 1.00 94.25 91 GLY A N 1
ATOM 736 C CA . GLY A 1 91 ? 8.086 -9.087 -11.717 1.00 94.25 91 GLY A CA 1
ATOM 737 C C . GLY A 1 91 ? 8.387 -10.491 -12.251 1.00 94.25 91 GLY A C 1
ATOM 738 O O . GLY A 1 91 ? 9.553 -10.766 -12.534 1.00 94.25 91 GLY A O 1
ATOM 739 N N . HIS A 1 92 ? 7.387 -11.376 -12.352 1.00 94.38 92 HIS A N 1
ATOM 740 C CA . HIS A 1 92 ? 7.569 -12.783 -12.755 1.00 94.38 92 HIS A CA 1
ATOM 741 C C . HIS A 1 92 ? 6.884 -13.150 -14.074 1.00 94.38 92 HIS A C 1
ATOM 743 O O . HIS A 1 92 ? 7.251 -14.146 -14.691 1.00 94.38 92 HIS A O 1
ATOM 749 N N . ASN A 1 93 ? 5.896 -12.374 -14.524 1.00 94.44 93 ASN A N 1
ATOM 750 C CA . ASN A 1 93 ? 5.230 -12.605 -15.803 1.00 94.44 93 ASN A CA 1
ATOM 751 C C . ASN A 1 93 ? 5.901 -11.772 -16.901 1.00 94.44 93 ASN A C 1
ATOM 753 O O . ASN A 1 93 ? 5.365 -10.753 -17.343 1.00 94.44 93 ASN A O 1
ATOM 757 N N . LEU A 1 94 ? 7.115 -12.189 -17.261 1.00 94.50 94 LEU A N 1
ATOM 758 C CA . LEU A 1 94 ? 7.967 -11.502 -18.225 1.00 94.50 94 LEU A CA 1
ATOM 759 C C . LEU A 1 94 ? 7.716 -12.017 -19.645 1.00 94.50 94 LEU A C 1
ATOM 761 O O . LEU A 1 94 ? 7.501 -13.211 -19.855 1.00 94.50 94 LEU A O 1
ATOM 765 N N . ASN A 1 95 ? 7.770 -11.118 -20.625 1.00 94.06 95 ASN A N 1
ATOM 766 C CA . ASN A 1 95 ? 7.707 -11.486 -22.035 1.00 94.06 95 ASN A CA 1
ATOM 767 C C . ASN A 1 95 ? 8.961 -12.302 -22.430 1.00 94.06 95 ASN A C 1
ATOM 769 O O . ASN A 1 95 ? 10.066 -11.764 -22.322 1.00 94.06 95 ASN A O 1
ATOM 773 N N . PRO A 1 96 ? 8.822 -13.554 -22.912 1.00 92.31 96 PRO A N 1
ATOM 774 C CA . PRO A 1 96 ? 9.959 -14.376 -23.331 1.00 92.31 96 PRO A CA 1
ATOM 775 C C . PRO A 1 96 ? 10.666 -13.857 -24.589 1.00 92.31 96 PRO A C 1
ATOM 777 O O . PRO A 1 96 ? 11.793 -14.262 -24.840 1.00 92.31 96 PRO A O 1
ATOM 780 N N . ASP A 1 97 ? 10.043 -12.957 -25.353 1.00 94.31 97 ASP A N 1
ATOM 781 C CA . ASP A 1 97 ? 10.628 -12.347 -26.555 1.00 94.31 97 ASP A CA 1
ATOM 782 C C . ASP A 1 97 ? 11.281 -10.981 -26.261 1.00 94.31 97 ASP A C 1
ATOM 784 O O . ASP A 1 97 ? 11.535 -10.184 -27.168 1.00 94.31 97 ASP A O 1
ATOM 788 N N . ALA A 1 98 ? 11.509 -10.657 -24.983 1.00 94.38 98 ALA A N 1
ATOM 789 C CA . ALA A 1 98 ? 12.104 -9.388 -24.589 1.00 94.38 98 ALA A CA 1
ATOM 790 C C . ALA A 1 98 ? 13.566 -9.258 -25.065 1.00 94.38 98 ALA A C 1
ATOM 792 O O . ALA A 1 98 ? 14.307 -10.241 -25.064 1.00 94.38 98 ALA A O 1
ATOM 793 N N . PRO A 1 99 ? 14.032 -8.042 -25.412 1.00 93.88 99 PRO A N 1
ATOM 794 C CA . PRO A 1 99 ? 15.412 -7.825 -25.849 1.00 93.88 99 PRO A CA 1
ATOM 795 C C . PRO A 1 99 ? 16.490 -8.252 -24.842 1.00 93.88 99 PRO A C 1
ATOM 797 O O . PRO A 1 99 ? 17.592 -8.622 -25.245 1.00 93.88 99 PRO A O 1
ATOM 800 N N . ILE A 1 100 ? 16.206 -8.158 -23.540 1.00 91.19 100 ILE A N 1
ATOM 801 C CA . ILE A 1 100 ? 17.126 -8.513 -22.459 1.00 91.19 100 ILE A CA 1
ATOM 802 C C . ILE A 1 100 ? 16.461 -9.575 -21.589 1.00 91.19 100 ILE A C 1
ATOM 804 O O . ILE A 1 100 ? 15.478 -9.303 -20.902 1.00 91.19 100 ILE A O 1
ATOM 808 N N . ILE A 1 101 ? 17.048 -10.769 -21.576 1.00 90.62 101 ILE A N 1
ATOM 809 C CA . ILE A 1 101 ? 16.591 -11.901 -20.771 1.00 90.62 101 ILE A CA 1
ATOM 810 C C . ILE A 1 101 ? 17.769 -12.377 -19.933 1.00 90.62 101 ILE A C 1
ATOM 812 O O . ILE A 1 101 ? 18.838 -12.679 -20.464 1.00 90.62 101 ILE A O 1
ATOM 816 N N . ILE A 1 102 ? 17.577 -12.436 -18.617 1.00 89.00 102 ILE A N 1
ATOM 817 C CA . ILE A 1 102 ? 18.542 -13.039 -17.701 1.00 89.00 102 ILE A CA 1
ATOM 818 C C . ILE A 1 102 ? 17.884 -14.273 -17.099 1.00 89.00 102 ILE A C 1
ATOM 820 O O . ILE A 1 102 ? 16.899 -14.163 -16.368 1.00 89.00 102 ILE A O 1
ATOM 824 N N . GLU A 1 103 ? 18.417 -15.448 -17.422 1.00 86.69 103 GLU A N 1
ATOM 825 C CA . GLU A 1 103 ? 17.867 -16.717 -16.952 1.00 86.69 103 GLU A CA 1
ATOM 826 C C . GLU A 1 103 ? 17.789 -16.757 -15.419 1.00 86.69 103 GLU A C 1
ATOM 828 O O . GLU A 1 103 ? 18.744 -16.427 -14.714 1.00 86.69 103 GLU A O 1
ATOM 833 N N . GLY A 1 104 ? 16.622 -17.142 -14.897 1.00 84.81 104 GLY A N 1
ATOM 834 C CA . GLY A 1 104 ? 16.380 -17.273 -13.457 1.00 84.81 104 GLY A CA 1
ATOM 835 C C . GLY A 1 104 ? 16.216 -15.958 -12.683 1.00 84.81 104 GLY A C 1
ATOM 836 O O . GLY A 1 104 ? 16.031 -16.007 -11.467 1.00 84.81 104 GLY A O 1
ATOM 837 N N . MET A 1 105 ? 16.252 -14.794 -13.341 1.00 87.50 105 MET A N 1
ATOM 838 C CA . MET A 1 105 ? 16.048 -13.499 -12.680 1.00 87.50 105 MET A CA 1
ATOM 839 C C . MET A 1 105 ? 14.589 -13.044 -12.747 1.00 87.50 105 MET A C 1
ATOM 841 O O . MET A 1 105 ? 13.970 -13.050 -13.806 1.00 87.50 105 MET A O 1
ATOM 845 N N . ALA A 1 106 ? 14.071 -12.573 -11.612 1.00 89.31 106 ALA A N 1
ATOM 846 C CA . ALA A 1 106 ? 12.775 -11.912 -11.510 1.00 89.31 106 ALA A CA 1
ATOM 847 C C . ALA A 1 106 ? 12.948 -10.463 -11.046 1.00 89.31 106 ALA A C 1
ATOM 849 O O . ALA A 1 106 ? 13.786 -10.156 -10.189 1.00 89.31 106 ALA A O 1
ATOM 850 N N . TYR A 1 107 ? 12.105 -9.578 -11.568 1.00 93.12 107 TYR A N 1
ATOM 851 C CA . TYR A 1 107 ? 12.185 -8.133 -11.347 1.00 93.12 107 TYR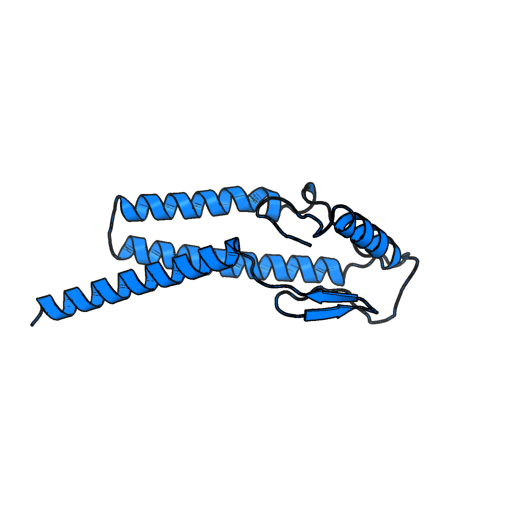 A CA 1
ATOM 852 C C . TYR A 1 107 ? 11.088 -7.632 -10.407 1.00 93.12 107 TYR A C 1
ATOM 854 O O . TYR A 1 107 ? 10.600 -6.516 -10.548 1.00 93.12 107 TYR A O 1
ATOM 862 N N . GLN A 1 108 ? 10.683 -8.466 -9.443 1.00 94.75 108 GLN A N 1
ATOM 863 C CA . GLN A 1 108 ? 9.690 -8.083 -8.442 1.00 94.75 108 GLN A CA 1
ATOM 864 C C . GLN A 1 108 ? 10.232 -6.933 -7.567 1.00 94.75 108 GLN A C 1
ATOM 866 O O . GLN A 1 108 ? 11.229 -7.160 -6.855 1.00 94.75 108 GLN A O 1
ATOM 871 N N . PRO A 1 109 ? 9.570 -5.754 -7.570 1.00 93.50 109 PRO A N 1
ATOM 872 C CA . PRO A 1 109 ? 9.863 -4.657 -6.650 1.00 93.50 109 PRO A CA 1
ATOM 873 C C . PRO A 1 109 ? 9.638 -5.065 -5.183 1.00 93.50 109 PRO A C 1
ATOM 875 O O . PRO A 1 109 ? 8.912 -6.022 -4.916 1.00 93.50 109 PRO A O 1
ATOM 878 N N . PRO A 1 110 ? 10.279 -4.394 -4.212 1.00 95.06 110 PRO A N 1
ATOM 879 C CA . PRO A 1 110 ? 10.049 -4.696 -2.807 1.00 95.06 110 PRO A CA 1
ATOM 880 C C . PRO A 1 110 ? 8.723 -4.099 -2.326 1.00 95.06 110 PRO A C 1
ATOM 882 O O . PRO A 1 110 ? 8.545 -2.889 -2.414 1.00 95.06 110 PRO A O 1
ATOM 885 N N . LEU A 1 111 ? 7.891 -4.912 -1.669 1.00 94.50 111 LEU A N 1
ATOM 886 C CA . LEU A 1 111 ? 6.707 -4.432 -0.948 1.00 94.50 111 LEU A CA 1
ATOM 887 C C . LEU A 1 111 ? 7.072 -3.347 0.080 1.00 94.50 111 LEU A C 1
ATOM 889 O O . LEU A 1 111 ? 6.411 -2.315 0.190 1.00 94.50 111 LEU A O 1
ATOM 893 N N . LEU A 1 112 ? 8.156 -3.586 0.826 1.00 95.69 112 LEU A N 1
ATOM 894 C CA . LEU A 1 112 ? 8.721 -2.684 1.825 1.00 95.69 112 LEU A CA 1
ATOM 895 C C . LEU A 1 112 ? 10.251 -2.800 1.829 1.00 95.69 112 LEU A C 1
ATOM 897 O O . LEU A 1 112 ? 10.795 -3.903 1.747 1.00 95.69 112 LEU A O 1
ATOM 901 N N . GLY A 1 113 ? 10.947 -1.674 1.977 1.00 95.75 113 GLY A N 1
ATOM 902 C CA . GLY A 1 113 ? 12.410 -1.622 2.001 1.00 95.75 113 GLY A CA 1
ATOM 903 C C . GLY A 1 113 ? 13.005 -1.434 0.609 1.00 95.75 113 GLY A C 1
ATOM 904 O O . GLY A 1 113 ? 12.350 -0.900 -0.281 1.00 95.75 113 GLY A O 1
ATOM 905 N N . CYS A 1 114 ? 14.260 -1.838 0.415 1.00 95.31 114 CYS A N 1
ATOM 906 C CA . CYS A 1 114 ? 14.981 -1.645 -0.842 1.00 95.31 114 CYS A CA 1
ATOM 907 C C . CYS A 1 114 ? 15.490 -2.969 -1.413 1.00 95.31 114 CYS A C 1
ATOM 909 O O . CYS A 1 114 ? 15.961 -3.831 -0.672 1.00 95.31 114 CYS A O 1
ATOM 911 N N . LYS A 1 115 ? 15.450 -3.103 -2.738 1.00 93.88 115 LYS A N 1
ATOM 912 C CA . LYS A 1 115 ? 15.961 -4.259 -3.473 1.00 93.88 115 LYS A CA 1
ATOM 913 C C . LYS A 1 115 ? 16.656 -3.797 -4.749 1.00 93.88 115 LYS A C 1
ATOM 915 O O . LYS A 1 115 ? 16.165 -2.908 -5.444 1.00 93.88 115 LYS A O 1
ATOM 920 N N . VAL A 1 116 ? 17.797 -4.408 -5.050 1.00 90.75 116 VAL A N 1
ATOM 921 C CA . VAL A 1 116 ? 18.536 -4.167 -6.294 1.00 90.75 116 VAL A CA 1
ATOM 922 C C . VAL A 1 116 ? 18.038 -5.134 -7.366 1.00 90.75 116 VAL A C 1
ATOM 924 O O . VAL A 1 116 ? 17.937 -6.336 -7.125 1.00 90.75 116 VAL A O 1
ATOM 927 N N . MET A 1 117 ? 17.714 -4.603 -8.542 1.00 86.94 117 MET A N 1
ATOM 928 C CA . MET A 1 117 ? 17.272 -5.334 -9.728 1.00 86.94 117 MET A CA 1
ATOM 929 C C . MET A 1 117 ? 18.158 -4.914 -10.906 1.00 86.94 117 MET A C 1
ATOM 931 O O . MET A 1 117 ? 18.129 -3.758 -11.327 1.00 86.94 117 MET A O 1
ATOM 935 N N . LEU A 1 118 ? 18.995 -5.835 -11.398 1.00 85.50 118 LEU A N 1
ATOM 936 C CA . LEU A 1 118 ? 20.170 -5.525 -12.233 1.00 85.50 118 LEU A CA 1
ATOM 937 C C . LEU A 1 118 ? 21.046 -4.442 -11.581 1.00 85.50 118 LEU A C 1
ATOM 939 O O . LEU A 1 118 ? 21.735 -4.705 -10.604 1.00 85.50 118 LEU A O 1
ATOM 943 N N . ASN A 1 119 ? 21.000 -3.230 -12.136 1.00 86.12 119 ASN A N 1
ATOM 944 C CA . ASN A 1 119 ? 21.798 -2.072 -11.759 1.00 86.12 119 ASN A CA 1
ATOM 945 C C . ASN A 1 119 ? 20.909 -0.931 -11.235 1.00 86.12 119 ASN A C 1
ATOM 947 O O . ASN A 1 119 ? 21.300 0.233 -11.257 1.00 86.12 119 ASN A O 1
ATOM 951 N N . ILE A 1 120 ? 19.677 -1.255 -10.828 1.00 87.19 120 ILE A N 1
ATOM 952 C CA . ILE A 1 120 ? 18.688 -0.297 -10.337 1.00 87.19 120 ILE A CA 1
ATOM 953 C C . ILE A 1 120 ? 18.267 -0.702 -8.936 1.00 87.19 120 ILE A C 1
ATOM 955 O O . ILE A 1 120 ? 17.814 -1.819 -8.701 1.00 87.19 120 ILE A O 1
ATOM 959 N N . THR A 1 121 ? 18.369 0.237 -8.004 1.00 91.12 121 THR A N 1
ATOM 960 C CA . THR A 1 121 ? 17.842 0.072 -6.651 1.00 91.12 121 THR A CA 1
ATOM 961 C C . THR A 1 121 ? 16.420 0.612 -6.602 1.00 91.12 121 THR A C 1
ATOM 963 O O . THR A 1 121 ? 16.206 1.810 -6.784 1.00 91.12 121 THR A O 1
ATOM 966 N N . ALA A 1 122 ? 15.447 -0.257 -6.335 1.00 92.12 122 ALA A N 1
ATOM 967 C CA . ALA A 1 122 ? 14.072 0.141 -6.057 1.00 92.12 122 ALA A CA 1
ATOM 968 C C . ALA A 1 122 ? 13.835 0.135 -4.548 1.00 92.12 122 ALA A C 1
ATOM 970 O O . ALA A 1 122 ? 14.191 -0.827 -3.872 1.00 92.12 122 ALA A O 1
ATOM 971 N N . CYS A 1 123 ? 13.221 1.195 -4.030 1.00 93.75 123 CYS A N 1
ATOM 972 C CA . CYS A 1 123 ? 12.854 1.322 -2.626 1.00 93.75 123 CYS A CA 1
ATOM 973 C C . CYS A 1 123 ? 11.361 1.625 -2.493 1.00 93.75 123 CYS A C 1
ATOM 975 O O . CYS A 1 123 ? 10.846 2.476 -3.220 1.00 93.75 123 CYS A O 1
ATOM 977 N N . SER A 1 124 ? 10.698 0.971 -1.541 1.00 94.94 124 SER A N 1
ATOM 978 C CA . SER A 1 124 ? 9.285 1.151 -1.218 1.00 94.94 124 SER A CA 1
ATOM 979 C C . SER A 1 124 ? 9.117 1.474 0.262 1.00 94.94 124 SER A C 1
ATOM 981 O O . SER A 1 124 ? 9.546 0.717 1.138 1.00 94.94 124 SER A O 1
ATOM 983 N N . TYR A 1 125 ? 8.495 2.620 0.532 1.00 95.31 125 TYR A N 1
ATOM 984 C CA . TYR A 1 125 ? 8.190 3.087 1.878 1.00 95.31 125 TYR A CA 1
ATOM 985 C C . TYR A 1 125 ? 6.814 3.755 1.910 1.00 95.31 125 TYR A C 1
ATOM 987 O O . TYR A 1 125 ? 6.438 4.422 0.939 1.00 95.31 125 TYR A O 1
ATOM 995 N N . PRO A 1 126 ? 6.076 3.640 3.029 1.00 94.88 126 PRO A N 1
ATOM 996 C CA . PRO A 1 126 ? 4.831 4.369 3.209 1.00 94.88 126 PRO A CA 1
ATOM 997 C C . PRO A 1 126 ? 5.066 5.875 3.077 1.00 94.88 126 PRO A C 1
ATOM 999 O O . PRO A 1 126 ? 5.919 6.444 3.755 1.00 94.88 126 PRO A O 1
ATOM 1002 N N . SER A 1 127 ? 4.288 6.525 2.213 1.00 94.31 127 SER A N 1
ATOM 1003 C CA . SER A 1 127 ? 4.220 7.988 2.149 1.00 94.31 127 SER A CA 1
ATOM 1004 C C . SER A 1 127 ? 3.212 8.527 3.177 1.00 94.31 127 SER A C 1
ATOM 1006 O O . SER A 1 127 ? 2.651 7.773 3.977 1.00 94.31 127 SER A O 1
ATOM 1008 N N . TYR A 1 128 ? 2.933 9.830 3.134 1.00 94.88 128 TYR A N 1
ATOM 1009 C CA . TYR A 1 128 ? 2.054 10.523 4.077 1.00 94.88 128 TYR A CA 1
ATOM 1010 C C . TYR A 1 128 ? 0.678 9.863 4.227 1.00 94.88 128 TYR A C 1
ATOM 1012 O O . TYR A 1 128 ? 0.205 9.709 5.347 1.00 94.88 128 TYR A O 1
ATOM 1020 N N . GLY A 1 129 ? 0.058 9.404 3.133 1.00 93.38 129 GLY A N 1
ATOM 1021 C CA . GLY A 1 129 ? -1.240 8.721 3.196 1.00 93.38 129 GLY A CA 1
ATOM 1022 C C . GLY A 1 129 ? -1.205 7.445 4.046 1.00 93.38 129 GLY A C 1
ATOM 1023 O O . GLY A 1 129 ? -2.063 7.248 4.904 1.00 93.38 129 GLY A O 1
ATOM 1024 N N . GLY A 1 130 ? -0.168 6.619 3.879 1.00 93.88 130 GLY A N 1
ATOM 1025 C CA . GLY A 1 130 ? 0.028 5.418 4.694 1.00 93.88 130 GLY A CA 1
ATOM 1026 C C . GLY A 1 130 ? 0.314 5.748 6.161 1.00 93.88 130 GLY A C 1
ATOM 1027 O O . GLY A 1 130 ? -0.232 5.102 7.054 1.00 93.88 130 GLY A O 1
ATOM 1028 N N . MET A 1 131 ? 1.105 6.795 6.422 1.00 96.06 131 MET A N 1
ATOM 1029 C CA . MET A 1 131 ? 1.378 7.264 7.787 1.00 96.06 131 MET A CA 1
ATOM 1030 C C . MET A 1 131 ? 0.107 7.760 8.492 1.00 96.06 131 MET A C 1
ATOM 1032 O O . MET A 1 131 ? -0.109 7.429 9.655 1.00 96.06 131 MET A O 1
ATOM 1036 N N . ILE A 1 132 ? -0.756 8.505 7.792 1.00 96.38 132 ILE A N 1
ATOM 1037 C CA . ILE A 1 132 ? -2.030 9.009 8.328 1.00 96.38 132 ILE A CA 1
ATOM 1038 C C . ILE A 1 132 ? -2.985 7.854 8.647 1.00 96.38 132 ILE A C 1
ATOM 1040 O O . ILE A 1 132 ? -3.589 7.840 9.720 1.00 96.38 132 ILE A O 1
ATOM 1044 N N . LEU A 1 133 ? -3.091 6.856 7.764 1.00 95.69 133 LEU A N 1
ATOM 1045 C CA . LEU A 1 133 ? -3.894 5.659 8.036 1.00 95.69 133 LEU A CA 1
ATOM 1046 C C . LEU A 1 133 ? -3.360 4.894 9.256 1.00 95.69 133 LEU A C 1
ATOM 1048 O O . LEU A 1 133 ? -4.142 4.519 10.130 1.00 95.69 133 LEU A O 1
ATOM 1052 N N . GLY A 1 134 ? -2.039 4.741 9.376 1.00 96.12 134 GLY A N 1
ATOM 1053 C CA . GLY A 1 134 ? -1.412 4.154 10.563 1.00 96.12 134 GLY A CA 1
ATOM 1054 C C . GLY A 1 134 ? -1.719 4.938 11.843 1.00 96.12 134 GLY A C 1
ATOM 1055 O O . GLY A 1 134 ? -2.091 4.350 12.857 1.00 96.12 134 GLY A O 1
ATOM 1056 N N . LEU A 1 135 ? -1.644 6.270 11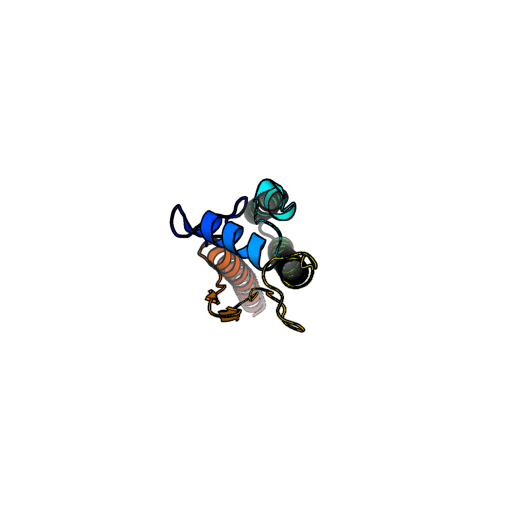.787 1.00 97.44 135 LEU A N 1
ATOM 1057 C CA . LEU A 1 135 ? -1.987 7.136 12.915 1.00 97.44 135 LEU A CA 1
ATOM 1058 C C . LEU A 1 135 ? -3.465 6.999 13.309 1.00 97.44 135 LEU A C 1
ATOM 1060 O O . LEU A 1 135 ? -3.770 6.943 14.498 1.00 97.44 135 LEU A O 1
ATOM 1064 N N . SER A 1 136 ? -4.377 6.885 12.340 1.00 96.00 136 SER A N 1
ATOM 1065 C CA . SER A 1 136 ? -5.809 6.702 12.617 1.00 96.00 136 SER A CA 1
ATOM 1066 C C . SER A 1 136 ? -6.093 5.422 13.413 1.00 96.00 136 SER A C 1
ATOM 1068 O O . SER A 1 136 ? -6.885 5.438 14.357 1.00 96.00 136 SER A O 1
ATOM 1070 N N . LEU A 1 137 ? -5.372 4.337 13.113 1.00 96.81 137 LEU A N 1
ATOM 1071 C CA . LEU A 1 137 ? -5.457 3.085 13.860 1.00 96.81 137 LEU A CA 1
ATOM 1072 C C . LEU A 1 137 ? -4.961 3.258 15.303 1.00 96.81 137 LEU A C 1
ATOM 1074 O O . LEU A 1 137 ? -5.617 2.799 16.238 1.00 96.81 137 LEU A O 1
ATOM 1078 N N . VAL A 1 138 ? -3.837 3.959 15.493 1.00 97.44 138 VAL A N 1
ATOM 1079 C CA . VAL A 1 138 ? -3.295 4.264 16.829 1.00 97.44 138 VAL A CA 1
ATOM 1080 C C . VAL A 1 138 ? -4.292 5.081 17.655 1.00 97.44 138 VAL A C 1
ATOM 1082 O O . VAL A 1 138 ? -4.511 4.768 18.825 1.00 97.44 138 VAL A O 1
ATOM 1085 N N . VAL A 1 139 ? -4.939 6.082 17.052 1.00 95.56 139 VAL A N 1
ATOM 1086 C CA . VAL A 1 139 ? -5.961 6.904 17.720 1.00 95.56 139 VAL A CA 1
ATOM 1087 C C . VAL A 1 139 ? -7.159 6.060 18.159 1.00 95.56 139 VAL A C 1
ATOM 1089 O O . VAL A 1 139 ? -7.588 6.170 19.306 1.00 95.56 139 VAL A O 1
ATOM 1092 N N . LEU A 1 140 ? -7.677 5.175 17.303 1.00 94.88 140 LEU A N 1
ATOM 1093 C CA . LEU A 1 140 ? -8.802 4.307 17.673 1.00 94.88 140 LEU A CA 1
ATOM 1094 C C . LEU A 1 140 ? -8.445 3.337 18.808 1.00 94.88 140 LEU A C 1
ATOM 1096 O O . LEU A 1 140 ? -9.245 3.141 19.725 1.00 94.88 140 LEU A O 1
ATOM 1100 N N . ILE A 1 141 ? -7.238 2.764 18.786 1.00 96.00 141 ILE A N 1
ATOM 1101 C CA . ILE A 1 141 ? -6.741 1.907 19.874 1.00 96.00 141 ILE A CA 1
ATOM 1102 C C . ILE A 1 141 ? -6.640 2.704 21.180 1.00 96.00 141 ILE A C 1
ATOM 1104 O O . ILE A 1 141 ? -7.051 2.214 22.235 1.00 96.00 141 ILE A O 1
ATOM 1108 N N . TYR A 1 142 ? -6.136 3.939 21.115 1.00 95.75 142 TYR A N 1
ATOM 1109 C CA . TYR A 1 142 ? -6.049 4.825 22.273 1.00 95.75 142 TYR A CA 1
ATOM 1110 C C . TYR A 1 142 ? -7.430 5.145 22.864 1.00 95.75 142 TYR A C 1
ATOM 1112 O O . TYR A 1 142 ? -7.599 5.046 24.078 1.00 95.75 142 TYR A O 1
ATOM 1120 N N . ILE A 1 143 ? -8.429 5.450 22.027 1.00 92.38 143 ILE A N 1
ATOM 1121 C CA . ILE A 1 143 ? -9.812 5.706 22.470 1.00 92.38 143 ILE A CA 1
ATOM 1122 C C . ILE A 1 143 ? -10.374 4.498 23.229 1.00 92.38 143 ILE A C 1
ATOM 1124 O O . ILE A 1 143 ? -10.935 4.655 24.313 1.00 92.38 143 ILE A O 1
ATOM 1128 N N . LEU A 1 144 ? -10.194 3.281 22.703 1.00 93.75 144 LEU A N 1
ATOM 1129 C CA . LEU A 1 144 ? -10.652 2.066 23.387 1.00 93.75 144 LEU A CA 1
ATOM 1130 C C . LEU A 1 144 ? -9.946 1.841 24.724 1.00 93.75 144 LEU A C 1
ATOM 1132 O O . LEU A 1 144 ? -10.556 1.367 25.686 1.00 93.75 144 LEU A O 1
ATOM 1136 N N . TRP A 1 145 ? -8.658 2.161 24.786 1.00 94.06 145 TRP A N 1
ATOM 1137 C CA . TRP A 1 145 ? -7.884 2.042 26.010 1.00 94.06 145 TRP A CA 1
ATOM 1138 C C . TRP A 1 145 ? -8.307 3.069 27.073 1.00 94.06 145 TRP A C 1
ATOM 1140 O O . TRP A 1 145 ? -8.447 2.685 28.237 1.00 94.06 145 TRP A O 1
ATOM 1150 N N . ASP A 1 146 ? -8.564 4.327 26.692 1.00 93.25 146 ASP A N 1
ATOM 1151 C CA . ASP A 1 146 ? -9.070 5.376 27.597 1.00 93.25 146 ASP A CA 1
ATOM 1152 C C . ASP A 1 146 ? -10.458 5.018 28.143 1.00 93.25 146 ASP A C 1
ATOM 1154 O O . ASP A 1 146 ? -10.691 5.042 29.351 1.00 93.25 146 ASP A O 1
ATOM 1158 N N . GLU A 1 147 ? -11.360 4.570 27.273 1.00 90.62 147 GLU A N 1
ATOM 1159 C CA . GLU A 1 147 ? -12.703 4.139 27.664 1.00 90.62 147 GLU A CA 1
ATOM 1160 C C . GLU A 1 147 ? -12.666 2.961 28.656 1.00 90.62 147 GLU A C 1
ATOM 1162 O O . GLU A 1 147 ? -13.401 2.929 29.646 1.00 90.62 147 GLU A O 1
ATOM 1167 N N . ASN A 1 148 ? -11.769 1.994 28.440 1.00 89.19 148 ASN A N 1
ATOM 1168 C CA . ASN A 1 148 ? -11.602 0.865 29.356 1.00 89.19 148 ASN A CA 1
ATOM 1169 C C . ASN A 1 148 ? -10.983 1.281 30.704 1.00 89.19 148 ASN A C 1
ATOM 1171 O O . ASN A 1 148 ? -11.225 0.625 31.720 1.00 89.19 148 ASN A O 1
ATOM 1175 N N . ARG A 1 149 ? -10.182 2.356 30.738 1.00 91.06 149 ARG A N 1
ATOM 1176 C CA . ARG A 1 149 ? -9.677 2.944 31.988 1.00 91.06 149 ARG A CA 1
ATOM 1177 C C . ARG A 1 149 ? -10.806 3.598 32.782 1.00 91.06 149 ARG A C 1
ATOM 1179 O O . ARG A 1 149 ? -10.927 3.303 33.968 1.00 91.06 149 ARG A O 1
ATOM 1186 N N . ARG A 1 150 ? -11.643 4.417 32.135 1.00 87.88 150 ARG A N 1
ATOM 1187 C CA . ARG A 1 150 ? -12.774 5.116 32.778 1.00 87.88 150 ARG A CA 1
ATOM 1188 C C . ARG A 1 150 ? -13.741 4.140 33.442 1.00 87.88 150 ARG A C 1
ATOM 1190 O O . ARG A 1 150 ? -13.990 4.249 34.637 1.00 87.88 150 ARG A O 1
ATOM 1197 N N . LYS A 1 151 ? -14.144 3.086 32.723 1.00 80.94 151 LYS A N 1
ATOM 1198 C CA . LYS A 1 151 ? -15.025 2.036 33.268 1.00 80.94 151 LYS A CA 1
ATOM 1199 C C . LYS A 1 151 ? -14.478 1.345 34.515 1.00 80.94 151 LYS A C 1
ATOM 1201 O O . LYS A 1 151 ? -15.259 0.917 35.350 1.00 80.94 151 LYS A O 1
ATOM 1206 N N . LYS A 1 152 ? -13.156 1.189 34.640 1.00 74.88 152 LYS A N 1
ATOM 1207 C CA . LYS A 1 152 ? -12.547 0.590 35.839 1.00 74.88 152 LYS A CA 1
ATOM 1208 C C . LYS A 1 152 ? -12.559 1.545 37.029 1.00 74.88 152 LYS A C 1
ATOM 1210 O O . LYS A 1 152 ? -12.667 1.072 38.151 1.00 74.88 152 LYS A O 1
ATOM 1215 N N . SER A 1 153 ? -12.438 2.848 36.787 1.00 71.25 153 SER A N 1
ATOM 1216 C CA . SER A 1 153 ? -12.510 3.872 37.832 1.00 71.25 153 SER A CA 1
ATOM 1217 C C . SER A 1 153 ? -13.924 4.056 38.383 1.00 71.25 153 SER A C 1
ATOM 1219 O O . SER A 1 153 ? -14.051 4.287 39.574 1.00 71.25 153 SER A O 1
ATOM 1221 N N . ASP A 1 154 ? -14.964 3.890 37.562 1.00 66.00 154 ASP A N 1
ATOM 1222 C CA . ASP A 1 154 ? -16.366 4.036 37.998 1.00 66.00 154 ASP A CA 1
ATOM 1223 C C . ASP A 1 154 ? -16.902 2.836 38.813 1.00 66.00 154 ASP A C 1
ATOM 1225 O O . ASP A 1 154 ? -18.009 2.885 39.345 1.00 66.00 154 ASP A O 1
ATOM 1229 N N . VAL A 1 155 ? -16.147 1.733 38.882 1.00 62.97 155 VAL A N 1
ATOM 1230 C CA . VAL A 1 155 ? -16.527 0.486 39.581 1.00 62.97 155 VAL A CA 1
ATOM 1231 C C . VAL A 1 155 ? -15.870 0.374 40.973 1.00 62.97 155 VAL A C 1
ATOM 1233 O O . VAL A 1 155 ? -16.186 -0.553 41.719 1.00 62.97 155 VAL A O 1
ATOM 1236 N N . VAL A 1 156 ? -14.982 1.310 41.339 1.00 51.75 156 VAL A N 1
ATOM 1237 C CA . VAL A 1 156 ? -14.303 1.404 42.652 1.00 51.75 156 VAL A CA 1
ATOM 1238 C C . VAL A 1 156 ? -14.925 2.519 43.480 1.00 51.75 156 VAL A C 1
ATOM 1240 O O . VAL A 1 156 ? -15.163 2.274 44.683 1.00 51.75 156 VAL A O 1
#

Radius of gyration: 20.64 Å; Cα contacts (8 Å, |Δi|>4): 142; chains: 1; bounding box: 44×32×69 Å

Mean predicted aligned error: 4.33 Å

Nearest PDB structures (foldseek):
  6nr8-assembly1_6  TM=3.717E-01  e=4.242E+00  Homo sapiens

Foldseek 3Di:
DDDDLQFDADPDNCRLVVVQVVCQQAQFDRDDSVVDVRSVCRVVLVVVLVVLVVVCVVVVDLVSLVVSLVSLVVCVVVVLVVVQVVLQCRFPVGDPPHNDYDPPGTDRADSAAWDDHPNDIHHDDDDPVNVVSVVSSVVSVVVSVVVVVVVVVVVD

pLDDT: mean 92.83, std 5.94, range [51.75, 97.94]